Protein AF-A0A9E1F5F3-F1 (afdb_monomer)

Foldseek 3Di:
DDPLLVLLLQLLVVQQVSLVVQLPDPPRALQSNLSSLLSNLLVVVLVVVVVVVVPPPDDDPCPVVVSVVVSVVSSVLLSVLSVDPVDRSDDPPSSVVSCVVCVVSSVD

Nearest PDB structures (foldseek):
  7v2e-assembly1_k  TM=4.809E-01  e=2.166E+00  Sus scrofa
  6zkb-assembly1_K  TM=4.101E-01  e=1.494E+00  Ovis aries
  6qbx-assembly1_4L  TM=3.999E-01  e=2.166E+00  Ovis aries
  7v2c-assembly1_k  TM=4.352E-01  e=2.978E+00  Sus scrofa

Solvent-accessible surface area (backbone atoms only — not comparable to full-atom values): 5748 Å² total; per-residue (Å²): 130,59,71,59,49,52,46,24,43,44,3,39,76,50,22,47,63,28,4,52,54,47,40,69,43,84,92,60,51,56,66,35,24,48,35,6,33,28,21,28,44,54,41,48,53,53,50,51,54,52,55,58,50,70,73,46,97,68,89,65,84,63,48,71,59,52,56,51,50,53,52,49,52,54,37,51,52,42,41,54,29,51,70,36,84,92,48,72,51,59,50,87,70,50,32,58,50,16,45,68,77,38,41,72,61,43,76,103

Secondary structure (DSSP, 8-state):
--HHHHHHHHHHHTHHHHHHHHHH-TT--HHHHHHHHHHHHHHHHHHHHHHHHHTSSS--TTHHHHHHHHHHHHHHHHHHHHH-TTS-SPPTTHHHHHHHHHHHHHH-

pLDDT: mean 85.24, std 6.57, range [51.38, 92.56]

Radius of gyration: 14.45 Å; Cα contacts (8 Å, |Δi|>4): 133; chains: 1; bounding box: 38×24×46 Å

Sequence (108 aa):
MNNEKTKSVLAYIFGLIGGLIVLMMKGSEKRTKICAAQSITIALIYYIVRVAYGFIPFNIPFFDYIVSGLYLVASIIGIVKACNDNEEPEISGIGEIAKSLFKKQIEQ

Structure (mmCIF, N/CA/C/O backbone):
data_AF-A0A9E1F5F3-F1
#
_entry.id   AF-A0A9E1F5F3-F1
#
loop_
_atom_site.group_PDB
_atom_site.id
_atom_site.type_symbol
_atom_site.label_atom_id
_atom_site.label_alt_id
_atom_site.label_comp_id
_atom_site.label_asym_id
_atom_site.label_entity_id
_atom_site.label_seq_id
_atom_site.pdbx_PDB_ins_code
_atom_site.Cartn_x
_atom_site.Cartn_y
_atom_site.Cartn_z
_atom_site.occupancy
_atom_site.B_iso_or_equiv
_atom_site.auth_seq_id
_atom_site.auth_comp_id
_atom_site.auth_asym_id
_atom_site.auth_atom_id
_atom_site.pdbx_PDB_model_num
ATOM 1 N N . MET A 1 1 ? -0.965 -0.105 23.324 1.00 51.38 1 MET A N 1
ATOM 2 C CA . MET A 1 1 ? -1.269 0.346 21.947 1.00 51.38 1 MET A CA 1
ATOM 3 C C . MET A 1 1 ? -2.742 0.070 21.692 1.00 51.38 1 MET A C 1
ATOM 5 O O . MET A 1 1 ? -3.175 -1.026 22.019 1.00 51.38 1 MET A O 1
ATOM 9 N N . ASN A 1 2 ? -3.526 1.047 21.224 1.00 66.50 2 ASN A N 1
ATOM 10 C CA . ASN A 1 2 ? -4.969 0.852 21.014 1.00 66.50 2 ASN A CA 1
ATOM 11 C C . ASN A 1 2 ? -5.204 -0.273 19.981 1.00 66.50 2 ASN A C 1
ATOM 13 O O . ASN A 1 2 ? -4.445 -0.374 19.011 1.00 66.50 2 ASN A O 1
ATOM 17 N N . ASN A 1 3 ? -6.218 -1.123 20.180 1.00 80.38 3 ASN A N 1
ATOM 18 C CA . ASN A 1 3 ? -6.477 -2.287 19.312 1.00 80.38 3 ASN A CA 1
ATOM 19 C C . ASN A 1 3 ? -6.646 -1.864 17.834 1.00 80.38 3 ASN A C 1
ATOM 21 O O . ASN A 1 3 ? -6.072 -2.463 16.930 1.00 80.38 3 ASN A O 1
ATOM 25 N N . GLU A 1 4 ? -7.323 -0.740 17.602 1.00 82.12 4 GLU A N 1
ATOM 26 C CA . GLU A 1 4 ? -7.584 -0.169 16.273 1.00 82.12 4 GLU A CA 1
ATOM 27 C C . GLU A 1 4 ? -6.326 0.360 15.561 1.00 82.12 4 GLU A C 1
ATOM 29 O O . GLU A 1 4 ? -6.132 0.127 14.363 1.00 82.12 4 GLU A O 1
ATOM 34 N N . LYS A 1 5 ? -5.404 0.992 16.301 1.00 80.88 5 LYS A N 1
ATOM 35 C CA . LYS A 1 5 ? -4.105 1.422 15.754 1.00 80.88 5 LYS A CA 1
ATOM 36 C C . LYS A 1 5 ? -3.288 0.227 15.290 1.00 80.88 5 LYS A C 1
ATOM 38 O O . LYS A 1 5 ? -2.733 0.242 14.198 1.00 80.88 5 LYS A O 1
ATOM 43 N N . THR A 1 6 ? -3.268 -0.826 16.104 1.00 83.12 6 THR A N 1
ATOM 44 C CA . THR A 1 6 ? -2.555 -2.065 15.780 1.00 83.12 6 THR A CA 1
ATOM 45 C C . THR A 1 6 ? -3.086 -2.665 14.483 1.00 83.12 6 THR A C 1
ATOM 47 O O . THR A 1 6 ? -2.291 -2.947 13.594 1.00 83.12 6 THR A O 1
ATOM 50 N N . LYS A 1 7 ? -4.413 -2.773 14.325 1.00 84.75 7 LYS A N 1
ATOM 51 C CA . LYS A 1 7 ? -5.051 -3.253 13.087 1.00 84.75 7 LYS A CA 1
ATOM 52 C C . LYS A 1 7 ? -4.689 -2.392 11.876 1.00 84.75 7 LYS A C 1
ATOM 54 O O . LYS A 1 7 ? -4.342 -2.928 10.830 1.00 84.75 7 LYS A O 1
ATOM 59 N N . SER A 1 8 ? -4.723 -1.069 12.024 1.00 80.12 8 SER A N 1
ATOM 60 C CA . SER A 1 8 ? -4.393 -0.133 10.941 1.00 80.12 8 SER A CA 1
ATOM 61 C C . SER A 1 8 ? -2.937 -0.272 10.485 1.00 80.12 8 SER A C 1
ATOM 63 O O . SER A 1 8 ? -2.666 -0.330 9.290 1.00 80.12 8 SER A O 1
ATOM 65 N N . VAL A 1 9 ? -1.997 -0.390 11.426 1.00 82.56 9 VAL A N 1
ATOM 66 C CA . VAL A 1 9 ? -0.578 -0.630 11.120 1.00 82.56 9 VAL A CA 1
ATOM 67 C C . VAL A 1 9 ? -0.385 -2.003 10.473 1.00 82.56 9 VAL A C 1
ATOM 69 O O . VAL A 1 9 ? 0.328 -2.115 9.477 1.00 82.56 9 VAL A O 1
ATOM 72 N N . LEU A 1 10 ? -1.063 -3.037 10.984 1.00 84.06 10 LEU A N 1
ATOM 73 C CA . LEU A 1 10 ? -1.029 -4.386 10.416 1.00 84.06 10 LEU A CA 1
ATOM 74 C C . LEU A 1 10 ? -1.511 -4.393 8.960 1.00 84.06 10 LEU A C 1
ATOM 76 O O . LEU A 1 10 ? -0.911 -5.068 8.127 1.00 84.06 10 LEU A O 1
ATOM 80 N N . ALA A 1 11 ? -2.549 -3.611 8.645 1.00 85.38 11 ALA A N 1
ATOM 81 C CA . ALA A 1 11 ? -3.038 -3.469 7.281 1.00 85.38 11 ALA A CA 1
ATOM 82 C C . ALA A 1 11 ? -1.928 -2.978 6.347 1.00 85.38 11 ALA A C 1
ATOM 84 O O . ALA A 1 11 ? -1.641 -3.642 5.359 1.00 85.38 11 ALA A O 1
ATOM 85 N N . TYR A 1 12 ? -1.234 -1.895 6.707 1.00 81.12 12 TYR A N 1
ATOM 86 C CA . TYR A 1 12 ? -0.139 -1.358 5.895 1.00 81.12 12 TYR A CA 1
ATOM 87 C C . TYR A 1 12 ? 1.080 -2.284 5.802 1.00 81.12 12 TYR A C 1
ATOM 89 O O . TYR A 1 12 ? 1.673 -2.376 4.730 1.00 81.12 12 TYR A O 1
ATOM 97 N N . ILE A 1 13 ? 1.439 -2.998 6.875 1.00 83.62 13 ILE A N 1
ATOM 98 C CA . ILE A 1 13 ? 2.577 -3.936 6.867 1.00 83.62 13 ILE A CA 1
ATOM 99 C C . ILE A 1 13 ? 2.310 -5.121 5.936 1.00 83.62 13 ILE A C 1
ATOM 101 O O . ILE A 1 13 ? 3.162 -5.480 5.126 1.00 83.62 13 ILE A O 1
ATOM 105 N N . PHE A 1 14 ? 1.126 -5.726 6.033 1.00 84.50 14 PHE A N 1
ATOM 106 C CA . PHE A 1 14 ? 0.755 -6.876 5.204 1.00 84.50 14 PHE A CA 1
ATOM 107 C C . PHE A 1 14 ? 0.090 -6.469 3.878 1.00 84.50 14 PHE A C 1
ATOM 109 O O . PHE A 1 14 ? -0.405 -7.332 3.144 1.00 84.50 14 PHE A O 1
ATOM 116 N N . GLY A 1 15 ? 0.073 -5.167 3.571 1.00 86.38 15 GLY A N 1
ATOM 117 C CA . GLY A 1 15 ? -0.460 -4.581 2.346 1.00 86.38 15 GLY A CA 1
ATOM 118 C C . GLY A 1 15 ? -1.859 -5.094 2.012 1.00 86.38 15 GLY A C 1
ATOM 119 O O . GLY A 1 15 ? -2.812 -4.951 2.773 1.00 86.38 15 GLY A O 1
ATOM 120 N N . LEU A 1 16 ? -1.973 -5.755 0.860 1.00 83.69 16 LEU A N 1
ATOM 121 C CA . LEU A 1 16 ? -3.245 -6.254 0.344 1.00 83.69 16 LEU A CA 1
ATOM 122 C C . LEU A 1 16 ? -3.914 -7.288 1.268 1.00 83.69 16 LEU A C 1
ATOM 124 O O . LEU A 1 16 ? -5.115 -7.199 1.511 1.00 83.69 16 LEU A O 1
ATOM 128 N N . ILE A 1 17 ? -3.151 -8.246 1.806 1.00 85.56 17 ILE A N 1
ATOM 129 C CA . ILE A 1 17 ? -3.701 -9.317 2.655 1.00 85.56 17 ILE A CA 1
ATOM 130 C C . ILE A 1 17 ? -4.128 -8.744 4.009 1.00 85.56 17 ILE A C 1
ATOM 132 O O . ILE A 1 17 ? -5.249 -8.985 4.456 1.00 85.56 17 ILE A O 1
ATOM 136 N N . GLY A 1 18 ? -3.264 -7.942 4.638 1.00 84.31 18 GLY A N 1
ATOM 137 C CA . GLY A 1 18 ? -3.581 -7.291 5.912 1.00 84.31 18 GLY A CA 1
ATOM 138 C C . GLY A 1 18 ? -4.766 -6.349 5.801 1.00 84.31 18 GLY A C 1
ATOM 139 O O . GLY A 1 18 ? -5.680 -6.400 6.622 1.00 84.31 18 GLY A O 1
ATOM 140 N N . GLY A 1 19 ? -4.769 -5.519 4.758 1.00 84.19 19 GLY A N 1
ATOM 141 C CA . GLY A 1 19 ? -5.857 -4.601 4.472 1.00 84.19 19 GLY A CA 1
ATOM 142 C C . GLY A 1 19 ? -7.187 -5.323 4.278 1.00 84.19 19 GLY A C 1
ATOM 143 O O . GLY A 1 19 ? -8.176 -4.932 4.892 1.00 84.19 19 GLY A O 1
ATOM 144 N N . LEU A 1 20 ? -7.228 -6.415 3.507 1.00 87.56 20 LEU A N 1
ATOM 145 C CA . LEU A 1 20 ? -8.462 -7.186 3.308 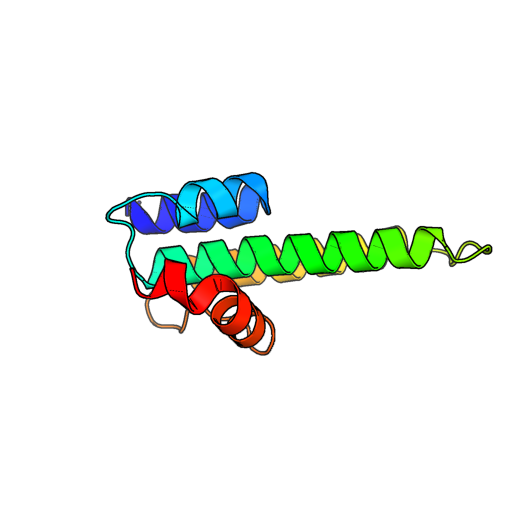1.00 87.56 20 LEU A CA 1
ATOM 146 C C . LEU A 1 20 ? -8.990 -7.793 4.611 1.00 87.56 20 LEU A C 1
ATOM 148 O O . LEU A 1 20 ? -10.187 -7.695 4.882 1.00 87.56 20 LEU A O 1
ATOM 152 N N . ILE A 1 21 ? -8.112 -8.380 5.430 1.00 86.88 21 ILE A N 1
ATOM 153 C CA . ILE A 1 21 ? -8.500 -8.960 6.724 1.00 86.88 21 ILE A CA 1
ATOM 154 C C . ILE A 1 21 ? -9.113 -7.880 7.618 1.00 86.88 21 ILE A C 1
ATOM 156 O O . ILE A 1 21 ? -10.220 -8.051 8.125 1.00 86.88 21 ILE A O 1
ATOM 160 N N . VAL A 1 22 ? -8.423 -6.749 7.778 1.00 86.44 22 VAL A N 1
ATOM 161 C CA . VAL A 1 22 ? -8.859 -5.661 8.665 1.00 86.44 22 VAL A CA 1
ATOM 162 C C . VAL A 1 22 ? -10.145 -5.001 8.166 1.00 86.44 22 VAL A C 1
ATOM 164 O O . VAL A 1 22 ? -11.012 -4.675 8.978 1.00 86.44 22 VAL A O 1
ATOM 167 N N . LEU A 1 23 ? -10.310 -4.851 6.848 1.00 87.00 23 LEU A N 1
ATOM 168 C CA . LEU A 1 23 ? -11.518 -4.287 6.244 1.00 87.00 23 LEU A CA 1
ATOM 169 C C . LEU A 1 23 ? -12.752 -5.175 6.476 1.00 87.00 23 LEU A C 1
ATOM 171 O O . LEU A 1 23 ? -13.848 -4.660 6.684 1.00 87.00 23 LEU A O 1
ATOM 175 N N . MET A 1 24 ? -12.573 -6.500 6.470 1.00 84.69 24 MET A N 1
ATOM 176 C CA . MET A 1 24 ? -13.649 -7.476 6.690 1.00 84.69 24 MET A CA 1
ATOM 177 C C . MET A 1 24 ? -13.948 -7.735 8.178 1.00 84.69 24 MET A C 1
ATOM 179 O O . MET A 1 24 ? -14.957 -8.368 8.501 1.00 84.69 24 MET A O 1
ATOM 183 N N . MET A 1 25 ? -13.106 -7.258 9.105 1.00 84.50 25 MET A N 1
ATOM 184 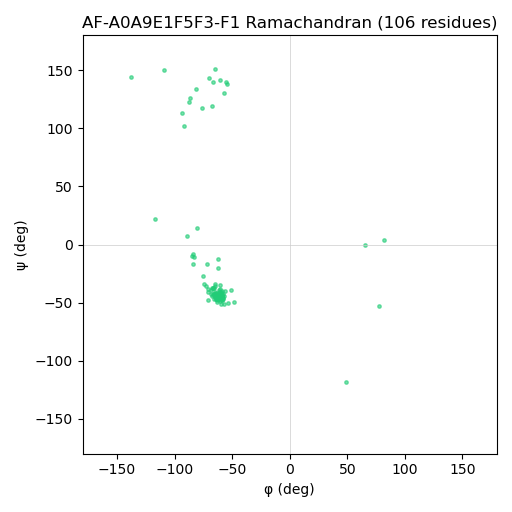C CA . MET A 1 25 ? -13.358 -7.399 10.542 1.00 84.50 25 MET A CA 1
ATOM 185 C C . MET A 1 25 ? -14.566 -6.560 10.974 1.00 84.50 25 MET A C 1
ATOM 187 O O . MET A 1 25 ? -14.569 -5.328 10.897 1.00 84.50 25 MET A O 1
ATOM 191 N N . LYS A 1 26 ? -15.587 -7.240 11.505 1.00 74.88 26 LYS A N 1
ATOM 192 C CA . LYS A 1 26 ? -16.750 -6.592 12.121 1.00 74.88 26 LYS A CA 1
ATOM 193 C C . LYS A 1 26 ? -16.339 -5.857 13.401 1.00 74.88 26 LYS A C 1
ATOM 195 O O . LYS A 1 26 ? -15.546 -6.371 14.186 1.00 74.88 26 LYS A O 1
ATOM 200 N N . GLY A 1 27 ? -16.899 -4.666 13.610 1.00 74.75 27 GLY A N 1
ATOM 201 C CA . GLY A 1 27 ? -16.634 -3.832 14.789 1.00 74.75 27 GLY A CA 1
ATOM 202 C C . GLY A 1 27 ? -15.352 -2.994 14.728 1.00 74.75 27 GLY A C 1
ATOM 203 O O . GLY A 1 27 ? -15.035 -2.333 15.710 1.00 74.75 27 GLY A O 1
ATOM 204 N N . SER A 1 28 ? -14.615 -3.005 13.611 1.00 80.44 28 SER A N 1
ATOM 205 C CA . SER A 1 28 ? -13.513 -2.057 13.391 1.00 80.44 28 SER A CA 1
ATOM 206 C C . SER A 1 28 ? -14.051 -0.641 13.174 1.00 80.44 28 SER A C 1
ATOM 208 O O . SER A 1 28 ? -15.073 -0.458 12.507 1.00 80.44 28 SER A O 1
ATOM 210 N N . GLU A 1 29 ? -13.343 0.361 13.691 1.00 84.69 29 GLU A N 1
ATOM 211 C CA . GLU A 1 29 ? -13.726 1.762 13.520 1.00 84.69 29 GLU A CA 1
ATOM 212 C C . GLU A 1 29 ? -13.643 2.190 12.051 1.00 84.69 29 GLU A C 1
ATOM 214 O O . GLU A 1 29 ? -12.796 1.718 11.284 1.00 84.69 29 GLU A O 1
ATOM 219 N N . LYS A 1 30 ? -14.474 3.165 11.662 1.00 84.56 30 LYS A N 1
ATOM 220 C CA . LYS A 1 30 ? -14.458 3.751 10.313 1.00 84.56 30 LYS A CA 1
ATOM 221 C C . LYS A 1 30 ? -13.050 4.201 9.902 1.00 84.56 30 LYS A C 1
ATOM 223 O O . LYS A 1 30 ? -12.640 3.978 8.767 1.00 84.56 30 LYS A O 1
ATOM 228 N N . ARG A 1 31 ? -12.286 4.771 10.841 1.00 83.88 31 ARG A N 1
ATOM 229 C CA . ARG A 1 31 ? -10.894 5.201 10.640 1.00 83.88 31 ARG A CA 1
ATOM 230 C C . ARG A 1 31 ? -9.980 4.029 10.261 1.00 83.88 31 ARG A C 1
ATOM 232 O O . ARG A 1 31 ? -9.281 4.100 9.255 1.00 83.88 31 ARG A O 1
ATOM 239 N N . THR A 1 32 ? -10.056 2.927 11.004 1.00 86.12 32 THR A N 1
ATOM 240 C CA . THR A 1 32 ? -9.318 1.684 10.728 1.00 86.12 32 THR A CA 1
ATOM 241 C C . THR A 1 32 ? -9.672 1.099 9.364 1.00 86.12 32 THR A C 1
ATOM 243 O O . THR A 1 32 ? -8.789 0.671 8.621 1.00 86.12 32 THR A O 1
ATOM 246 N N . LYS A 1 33 ? -10.958 1.119 8.998 1.00 87.44 33 LYS A N 1
ATOM 247 C CA . LYS A 1 33 ? -11.425 0.646 7.688 1.00 87.44 33 LYS A CA 1
ATOM 248 C C . LYS A 1 33 ? -10.915 1.510 6.536 1.00 87.44 33 LYS A C 1
ATOM 250 O O . LYS A 1 33 ? -10.553 0.964 5.500 1.00 87.44 33 LYS A O 1
ATOM 255 N N . ILE A 1 34 ? -10.829 2.828 6.721 1.00 88.56 34 ILE A N 1
ATOM 256 C CA . ILE A 1 34 ? -10.232 3.748 5.740 1.00 88.56 34 ILE A CA 1
ATOM 257 C C . ILE A 1 34 ? -8.737 3.446 5.557 1.00 88.56 34 ILE A C 1
ATOM 259 O O . ILE A 1 34 ? -8.295 3.268 4.423 1.00 88.56 34 ILE A O 1
ATOM 263 N N . CYS A 1 35 ? -7.980 3.276 6.648 1.00 88.25 35 CYS A N 1
ATOM 264 C CA . CYS A 1 35 ? -6.573 2.858 6.590 1.00 88.25 35 CYS A CA 1
ATOM 265 C C . CYS A 1 35 ? -6.399 1.522 5.848 1.00 88.25 35 CYS A C 1
ATOM 267 O O . CYS A 1 35 ? -5.520 1.383 4.997 1.00 88.25 35 CYS A O 1
ATOM 269 N N . ALA A 1 36 ? -7.262 0.547 6.139 1.00 88.81 36 ALA A N 1
ATOM 270 C CA . ALA A 1 36 ? -7.249 -0.755 5.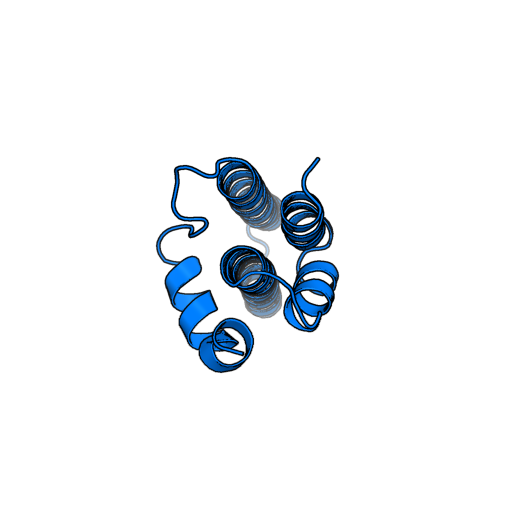485 1.00 88.81 36 ALA A CA 1
ATOM 271 C C . ALA A 1 36 ? -7.561 -0.652 3.983 1.00 88.81 36 ALA A C 1
ATOM 273 O O . ALA A 1 36 ? -6.820 -1.189 3.162 1.00 88.81 36 ALA A O 1
ATOM 274 N N . ALA A 1 37 ? -8.597 0.101 3.610 1.00 90.62 37 ALA A N 1
ATOM 275 C CA . ALA A 1 37 ? -8.961 0.358 2.219 1.00 90.62 37 ALA A CA 1
ATOM 276 C C . ALA A 1 37 ? -7.842 1.078 1.446 1.00 90.62 37 ALA A C 1
ATOM 278 O O . ALA A 1 37 ? -7.550 0.727 0.301 1.00 90.62 37 ALA A O 1
ATOM 279 N N . GLN A 1 38 ? -7.179 2.058 2.067 1.00 90.31 38 GLN A N 1
ATOM 280 C CA . GLN A 1 38 ? -6.034 2.748 1.474 1.00 90.31 38 GLN A CA 1
ATOM 281 C C . GLN A 1 38 ? -4.848 1.818 1.267 1.00 90.31 38 GLN A C 1
ATOM 283 O O . GLN A 1 38 ? -4.253 1.837 0.194 1.00 90.31 38 GLN A O 1
ATOM 288 N N . SER A 1 39 ? -4.532 0.977 2.251 1.00 91.19 39 SER A N 1
ATOM 289 C CA . SER A 1 39 ? -3.467 -0.014 2.114 1.00 91.19 39 SER A CA 1
ATOM 290 C C . SER A 1 39 ? -3.722 -0.970 0.940 1.00 91.19 39 SER A C 1
ATOM 292 O O . SER A 1 39 ? -2.832 -1.170 0.109 1.00 91.19 39 SER A O 1
ATOM 294 N N . ILE A 1 40 ? -4.956 -1.476 0.794 1.00 91.62 40 ILE A N 1
ATOM 295 C CA . ILE A 1 40 ? -5.346 -2.304 -0.361 1.00 91.62 40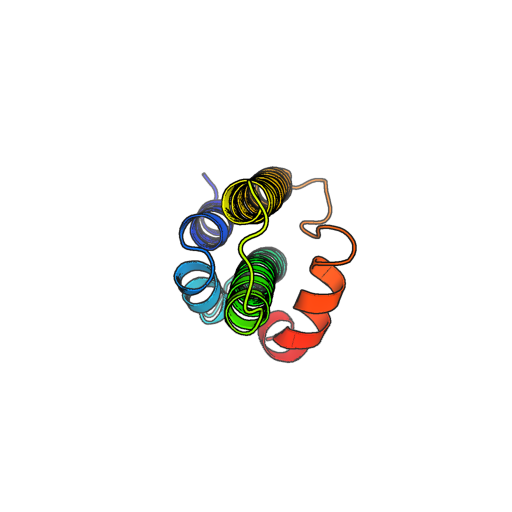 ILE A CA 1
ATOM 296 C C . ILE A 1 40 ? -5.178 -1.519 -1.664 1.00 91.62 40 ILE A 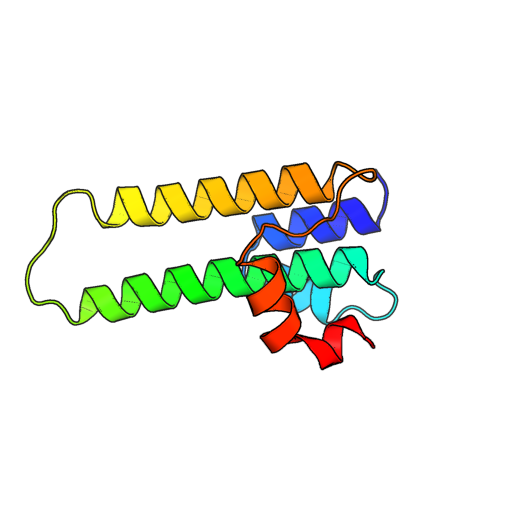C 1
ATOM 298 O O . ILE A 1 40 ? -4.630 -2.039 -2.632 1.00 91.62 40 ILE A O 1
ATOM 302 N N . THR A 1 41 ? -5.626 -0.264 -1.691 1.00 92.25 41 THR A N 1
ATOM 303 C CA . THR A 1 41 ? -5.555 0.598 -2.879 1.00 92.25 41 THR A CA 1
ATOM 304 C C . THR A 1 41 ? -4.108 0.840 -3.313 1.00 92.25 41 THR A C 1
ATOM 306 O O . THR A 1 41 ? -3.795 0.698 -4.492 1.00 92.25 41 THR A O 1
ATOM 309 N N . ILE A 1 42 ? -3.203 1.126 -2.371 1.00 91.19 42 ILE A N 1
ATOM 310 C CA . ILE A 1 42 ? -1.766 1.303 -2.635 1.00 91.19 42 ILE A CA 1
ATOM 311 C C . ILE A 1 42 ? -1.167 0.024 -3.226 1.00 91.19 42 ILE A C 1
ATOM 313 O O . ILE A 1 42 ? -0.454 0.081 -4.229 1.00 91.19 42 ILE A O 1
ATOM 317 N N . ALA A 1 43 ? -1.489 -1.136 -2.646 1.00 91.31 43 ALA A N 1
ATOM 318 C CA . ALA A 1 43 ? -1.020 -2.421 -3.152 1.00 91.31 43 ALA A CA 1
ATOM 319 C C . ALA A 1 43 ? -1.564 -2.725 -4.556 1.00 91.31 43 ALA A C 1
ATOM 321 O O . ALA A 1 43 ? -0.806 -3.158 -5.422 1.00 91.31 43 ALA A O 1
ATOM 322 N N . LEU A 1 44 ? -2.846 -2.456 -4.814 1.00 91.56 44 LEU A N 1
ATOM 323 C CA . LEU A 1 44 ? -3.451 -2.637 -6.135 1.00 91.56 44 LEU A CA 1
ATOM 324 C C . LEU A 1 44 ?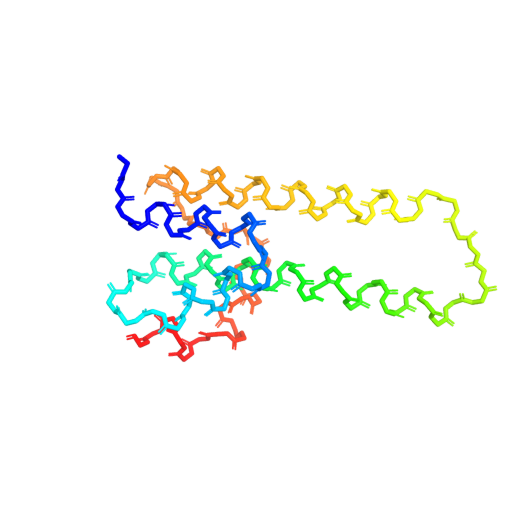 -2.789 -1.752 -7.192 1.00 91.56 44 LEU A C 1
ATOM 326 O O . LEU A 1 44 ? -2.430 -2.258 -8.251 1.00 91.56 44 LEU A O 1
ATOM 330 N N . ILE A 1 45 ? -2.576 -0.465 -6.902 1.00 91.62 45 ILE A N 1
ATOM 331 C CA . ILE A 1 45 ? -1.889 0.456 -7.820 1.00 91.62 45 ILE A CA 1
ATOM 332 C C . ILE A 1 45 ? -0.484 -0.067 -8.137 1.00 91.62 45 ILE A C 1
ATOM 334 O O . ILE A 1 45 ? -0.107 -0.142 -9.305 1.00 91.62 45 ILE A O 1
ATOM 338 N N . TYR A 1 46 ? 0.267 -0.496 -7.120 1.00 92.25 46 TYR A N 1
ATOM 339 C CA . TYR A 1 46 ? 1.597 -1.080 -7.298 1.00 92.25 46 TYR A CA 1
ATOM 340 C C . TYR A 1 46 ? 1.585 -2.314 -8.215 1.00 92.25 46 TYR A C 1
ATOM 342 O O . TYR A 1 46 ? 2.386 -2.398 -9.150 1.00 92.25 46 TYR A O 1
ATOM 350 N N . TYR A 1 47 ? 0.654 -3.250 -7.999 1.00 91.31 47 TYR A N 1
ATOM 351 C CA . TYR A 1 47 ? 0.527 -4.436 -8.848 1.00 91.31 47 TYR A CA 1
ATOM 352 C C . TYR A 1 47 ? 0.117 -4.088 -10.281 1.00 91.31 47 TYR A C 1
ATOM 354 O O . TYR A 1 47 ? 0.704 -4.630 -11.215 1.00 91.31 47 TYR A O 1
ATOM 362 N N . ILE A 1 48 ? -0.835 -3.170 -10.470 1.00 92.00 48 ILE A N 1
ATOM 363 C CA . ILE A 1 48 ? -1.273 -2.727 -11.801 1.00 92.00 48 ILE A CA 1
ATOM 364 C C . ILE A 1 48 ? -0.101 -2.107 -12.567 1.00 92.00 48 ILE A C 1
ATOM 366 O O . ILE A 1 48 ? 0.121 -2.471 -13.718 1.00 92.00 48 ILE A O 1
ATOM 370 N N . VAL A 1 49 ? 0.682 -1.227 -11.932 1.00 92.56 49 VAL A N 1
ATOM 371 C CA . VAL A 1 49 ? 1.859 -0.597 -12.555 1.00 92.56 49 VAL A CA 1
ATOM 372 C C . VAL A 1 49 ? 2.895 -1.644 -12.966 1.00 92.56 49 VAL A C 1
ATOM 374 O O . VAL A 1 49 ? 3.412 -1.584 -14.081 1.00 92.56 49 VAL A O 1
ATOM 377 N N . ARG A 1 50 ? 3.171 -2.639 -12.114 1.00 89.69 50 ARG A N 1
ATOM 378 C CA . ARG A 1 50 ? 4.104 -3.728 -12.446 1.00 89.69 50 ARG A CA 1
ATOM 379 C C . ARG A 1 50 ? 3.612 -4.617 -13.580 1.00 89.69 50 ARG A C 1
ATOM 381 O O . ARG A 1 50 ? 4.388 -4.949 -14.469 1.00 89.69 50 ARG A O 1
ATOM 388 N N . VAL A 1 51 ? 2.337 -4.995 -13.559 1.00 91.00 51 VAL A N 1
ATOM 389 C CA . VAL A 1 51 ? 1.732 -5.805 -14.621 1.00 91.00 51 VAL A CA 1
ATOM 390 C C . VAL A 1 51 ? 1.751 -5.038 -15.942 1.00 91.00 51 VAL A C 1
ATOM 392 O O . VAL A 1 51 ? 2.185 -5.591 -16.945 1.00 91.00 51 VAL A O 1
ATOM 395 N N . ALA A 1 52 ? 1.371 -3.755 -15.935 1.00 90.69 52 ALA A N 1
ATOM 396 C CA . ALA A 1 52 ? 1.432 -2.884 -17.107 1.00 90.69 52 ALA A CA 1
ATOM 397 C C . ALA A 1 52 ? 2.858 -2.779 -17.670 1.00 90.69 52 ALA A C 1
ATOM 399 O O . ALA A 1 52 ? 3.052 -2.884 -18.879 1.00 90.69 52 ALA A O 1
ATOM 400 N N . TYR A 1 53 ? 3.859 -2.642 -16.798 1.00 88.44 53 TYR A N 1
ATOM 401 C CA . TYR A 1 53 ? 5.264 -2.627 -17.195 1.00 88.44 53 TYR A CA 1
ATOM 402 C C . TYR A 1 53 ? 5.733 -3.961 -17.794 1.00 88.44 53 TYR A C 1
ATOM 404 O O . TYR A 1 53 ? 6.517 -3.961 -18.735 1.00 88.44 53 TYR A O 1
ATOM 412 N N . GLY A 1 54 ? 5.204 -5.096 -17.328 1.00 88.44 54 GLY A N 1
ATOM 413 C CA . GLY A 1 54 ? 5.498 -6.417 -17.896 1.00 88.44 54 GLY A CA 1
ATOM 414 C C . GLY A 1 54 ? 5.076 -6.589 -19.363 1.00 88.44 54 GLY A C 1
ATOM 415 O O . GLY A 1 54 ? 5.609 -7.458 -20.047 1.00 88.44 54 GLY A O 1
ATOM 416 N N . PHE A 1 55 ? 4.162 -5.753 -19.866 1.00 91.12 55 PHE A N 1
ATOM 417 C CA . PHE A 1 55 ? 3.796 -5.719 -21.287 1.00 91.12 55 PHE A CA 1
ATOM 418 C C . PHE A 1 55 ? 4.744 -4.862 -22.141 1.00 91.12 55 PHE A C 1
ATOM 420 O O . PHE A 1 55 ? 4.629 -4.870 -23.367 1.00 91.12 55 PHE A O 1
ATOM 427 N N . ILE A 1 56 ? 5.670 -4.117 -21.528 1.00 89.69 56 ILE A N 1
ATOM 428 C CA . ILE A 1 56 ? 6.628 -3.268 -22.237 1.00 89.69 56 ILE A CA 1
ATOM 429 C C . ILE A 1 56 ? 7.864 -4.107 -22.604 1.00 89.69 56 ILE A C 1
ATOM 431 O O . ILE A 1 56 ? 8.520 -4.657 -21.720 1.00 89.69 56 ILE A O 1
ATOM 435 N N . PRO A 1 57 ? 8.238 -4.202 -23.893 1.00 87.19 57 PRO A N 1
ATOM 436 C CA . PRO A 1 57 ? 9.292 -5.109 -24.354 1.00 87.19 57 PRO A CA 1
ATOM 437 C C . PRO A 1 57 ? 10.727 -4.587 -24.134 1.00 87.19 57 PRO A C 1
ATOM 439 O O . PRO A 1 57 ? 11.668 -5.115 -24.723 1.00 87.19 57 PRO A O 1
ATOM 442 N N . PHE A 1 58 ? 10.925 -3.550 -23.317 1.00 87.06 58 PHE A N 1
ATOM 443 C CA . PHE A 1 58 ? 12.239 -2.982 -23.003 1.00 87.06 58 PHE A CA 1
ATOM 444 C C . PHE A 1 58 ? 12.355 -2.661 -21.512 1.00 87.06 58 PHE A C 1
ATOM 446 O O . PHE A 1 58 ? 11.395 -2.229 -20.879 1.00 87.06 58 PHE A O 1
ATOM 453 N N . ASN A 1 59 ? 13.552 -2.862 -20.957 1.00 84.12 59 ASN A N 1
ATOM 454 C CA . ASN A 1 59 ? 13.809 -2.667 -19.535 1.00 84.12 59 ASN A CA 1
ATOM 455 C C . ASN A 1 59 ? 14.330 -1.246 -19.264 1.00 84.12 59 ASN A C 1
ATOM 457 O O . ASN A 1 59 ? 15.427 -0.884 -19.687 1.00 84.12 59 ASN A O 1
ATOM 461 N N . ILE A 1 60 ? 13.535 -0.446 -18.560 1.00 87.88 60 ILE A N 1
ATOM 462 C CA . ILE A 1 60 ? 13.901 0.849 -17.998 1.00 87.88 60 ILE A CA 1
ATOM 463 C C . ILE A 1 60 ? 14.757 0.615 -16.739 1.00 87.88 60 ILE A C 1
ATOM 465 O O . ILE A 1 60 ? 14.262 0.069 -15.745 1.00 87.88 60 ILE A O 1
ATOM 469 N N . PRO A 1 61 ? 16.027 1.063 -16.727 1.00 87.62 61 PRO A N 1
ATOM 470 C CA . PRO A 1 61 ? 16.881 0.968 -15.551 1.00 87.62 61 PRO A CA 1
ATOM 471 C C . PRO A 1 61 ? 16.227 1.630 -14.338 1.00 87.62 61 PRO A C 1
ATOM 473 O O . PRO A 1 61 ? 15.629 2.698 -14.444 1.00 87.62 61 PRO A O 1
ATOM 476 N N . PHE A 1 62 ? 16.368 1.004 -13.173 1.00 89.88 62 PHE A N 1
ATOM 477 C CA . PHE A 1 62 ? 15.835 1.487 -11.896 1.00 89.88 62 PHE A CA 1
ATOM 478 C C . PHE A 1 62 ? 14.307 1.548 -11.758 1.00 89.88 62 PHE A C 1
ATOM 480 O O . PHE A 1 62 ? 13.842 1.872 -10.667 1.00 89.88 62 PHE A O 1
ATOM 487 N N . PHE A 1 63 ? 13.517 1.186 -12.778 1.00 88.94 63 PHE A N 1
ATOM 488 C CA . PHE A 1 63 ? 12.051 1.235 -12.701 1.00 88.94 63 PHE A CA 1
ATOM 489 C C . PHE A 1 63 ? 11.508 0.465 -11.493 1.00 88.94 63 PHE A C 1
ATOM 491 O O . PHE A 1 63 ? 10.771 1.021 -10.680 1.00 88.94 63 PHE A O 1
ATOM 498 N N . ASP A 1 64 ? 11.951 -0.780 -11.311 1.00 87.38 64 ASP A N 1
ATOM 499 C CA . ASP A 1 64 ? 11.520 -1.603 -10.180 1.00 87.38 64 ASP A CA 1
ATOM 500 C C . ASP A 1 64 ? 11.881 -0.995 -8.823 1.00 87.38 64 ASP A C 1
ATOM 502 O O . ASP A 1 64 ? 11.077 -1.061 -7.889 1.00 87.38 64 ASP A O 1
ATOM 506 N N . TYR A 1 65 ? 13.060 -0.380 -8.709 1.00 90.19 65 TYR A N 1
ATOM 507 C CA . TYR A 1 65 ? 13.493 0.283 -7.480 1.00 90.19 65 TYR A CA 1
ATOM 508 C C . TYR A 1 65 ? 12.655 1.529 -7.192 1.00 90.19 65 TYR A C 1
ATOM 510 O O . TYR A 1 65 ? 12.232 1.720 -6.055 1.00 90.19 65 TYR A O 1
ATOM 518 N N . ILE A 1 66 ? 12.364 2.343 -8.212 1.00 91.62 66 ILE A N 1
ATOM 519 C CA . ILE A 1 66 ? 11.537 3.549 -8.078 1.00 91.62 66 ILE A CA 1
ATOM 520 C C . ILE A 1 66 ? 10.117 3.168 -7.655 1.00 91.62 66 ILE A C 1
ATOM 522 O O . ILE A 1 66 ? 9.602 3.704 -6.676 1.00 91.62 66 ILE A O 1
ATOM 526 N N . VAL A 1 67 ? 9.496 2.208 -8.344 1.00 91.62 67 VAL A N 1
ATOM 527 C CA . VAL A 1 67 ? 8.120 1.777 -8.056 1.00 91.62 67 VAL A CA 1
ATOM 528 C C . VAL A 1 67 ? 8.015 1.147 -6.664 1.00 91.62 67 VAL A C 1
ATOM 530 O O . VAL A 1 67 ? 7.093 1.464 -5.912 1.00 91.62 67 VAL A O 1
ATOM 533 N N . SER A 1 68 ? 8.984 0.314 -6.275 1.00 90.44 68 SER A N 1
ATOM 534 C CA . SER A 1 68 ? 9.025 -0.275 -4.927 1.00 90.44 68 SER A CA 1
ATOM 535 C C . SER A 1 68 ? 9.290 0.779 -3.846 1.00 90.44 68 SER A C 1
ATOM 537 O O . SER A 1 68 ? 8.691 0.731 -2.772 1.00 90.44 68 SER A O 1
ATOM 539 N N . GLY A 1 69 ? 10.145 1.765 -4.134 1.00 92.50 69 GLY A N 1
ATOM 540 C CA . GLY A 1 69 ? 10.418 2.894 -3.248 1.00 92.50 69 GLY A CA 1
ATOM 541 C C . GLY A 1 69 ? 9.180 3.760 -3.016 1.00 92.50 69 GLY A C 1
ATOM 542 O O . GLY A 1 69 ? 8.848 4.052 -1.869 1.00 92.50 69 GLY A O 1
ATOM 543 N N . LEU A 1 70 ? 8.441 4.102 -4.077 1.00 92.19 70 LEU A N 1
ATOM 544 C CA . LEU A 1 70 ? 7.177 4.842 -3.978 1.00 92.19 70 LEU A CA 1
ATOM 545 C C . LEU A 1 70 ? 6.128 4.076 -3.163 1.00 92.19 70 LEU A C 1
ATOM 547 O O . LEU A 1 70 ? 5.456 4.669 -2.319 1.00 92.19 70 LEU A O 1
ATOM 551 N N . TYR A 1 71 ? 6.021 2.758 -3.365 1.00 90.94 71 TYR A N 1
ATOM 552 C CA . TYR A 1 71 ? 5.135 1.900 -2.576 1.00 90.94 71 TYR A CA 1
ATOM 553 C C . TYR A 1 71 ? 5.486 1.923 -1.079 1.00 90.94 71 TYR A C 1
ATOM 555 O O . TYR A 1 71 ? 4.598 2.075 -0.232 1.00 90.94 71 TYR A O 1
ATOM 563 N N . LEU A 1 72 ? 6.778 1.828 -0.742 1.00 91.19 72 LEU A N 1
ATOM 564 C CA . LEU A 1 72 ? 7.245 1.918 0.643 1.00 91.19 72 LEU A CA 1
ATOM 565 C C . LEU A 1 72 ? 6.947 3.287 1.255 1.00 91.19 72 LEU A C 1
ATOM 567 O O . LEU A 1 72 ? 6.400 3.347 2.353 1.00 91.19 72 LEU A O 1
ATOM 571 N N . VAL A 1 73 ? 7.247 4.377 0.545 1.00 92.31 73 VAL A N 1
ATOM 572 C CA . VAL A 1 73 ? 6.979 5.742 1.022 1.00 92.31 73 VAL A CA 1
ATOM 573 C C . VAL A 1 73 ? 5.487 5.939 1.294 1.00 92.31 73 VAL A C 1
ATOM 575 O O . VAL A 1 73 ? 5.125 6.392 2.379 1.00 92.31 73 VAL A O 1
ATOM 578 N N . ALA A 1 74 ? 4.612 5.537 0.368 1.00 89.94 74 ALA A N 1
ATOM 579 C CA . ALA A 1 74 ? 3.164 5.629 0.555 1.00 89.94 74 ALA A CA 1
ATOM 580 C C . ALA A 1 74 ? 2.683 4.816 1.771 1.00 89.94 74 ALA A C 1
ATOM 582 O O . ALA A 1 74 ? 1.858 5.295 2.551 1.00 89.94 74 ALA A O 1
ATOM 583 N N . SER A 1 75 ? 3.240 3.619 1.972 1.00 88.19 75 SER A N 1
ATOM 584 C CA . SER A 1 75 ? 2.916 2.762 3.118 1.00 88.19 75 SER A CA 1
ATOM 585 C C . SER A 1 75 ? 3.379 3.369 4.447 1.00 88.19 75 SER A C 1
ATOM 587 O O . SER A 1 75 ? 2.615 3.376 5.410 1.00 88.19 75 SER A O 1
ATOM 589 N N . ILE A 1 76 ? 4.589 3.939 4.506 1.00 88.56 76 ILE A N 1
ATOM 590 C CA . ILE A 1 76 ? 5.113 4.611 5.707 1.00 88.56 76 ILE A CA 1
ATOM 591 C C . ILE A 1 76 ? 4.267 5.840 6.045 1.00 88.56 76 ILE A C 1
ATOM 593 O O . ILE A 1 76 ? 3.875 6.002 7.198 1.00 88.56 76 ILE A O 1
ATOM 597 N N . ILE A 1 77 ? 3.933 6.676 5.056 1.00 89.00 77 ILE A N 1
ATOM 598 C CA . ILE A 1 77 ? 3.053 7.837 5.263 1.00 89.00 77 ILE A CA 1
ATOM 599 C C . ILE A 1 77 ? 1.693 7.378 5.803 1.00 89.00 77 ILE A C 1
ATOM 601 O O . ILE 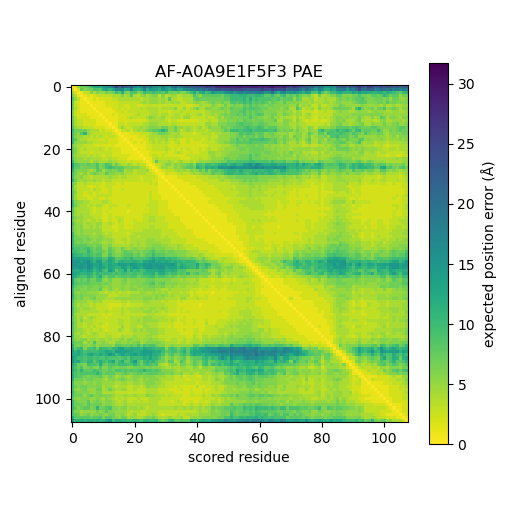A 1 77 ? 1.178 7.969 6.752 1.00 89.00 77 ILE A O 1
ATOM 605 N N . GLY A 1 78 ? 1.133 6.301 5.246 1.00 86.25 78 GLY A N 1
ATOM 606 C CA . GLY A 1 78 ? -0.117 5.708 5.722 1.00 86.25 78 GLY A CA 1
ATOM 607 C C . GLY A 1 78 ? -0.043 5.253 7.180 1.00 86.25 78 GLY A C 1
ATOM 608 O O . GLY A 1 78 ? -0.944 5.552 7.961 1.00 86.25 78 GLY A O 1
ATOM 609 N N . ILE A 1 79 ? 1.058 4.605 7.575 1.00 86.19 79 ILE A N 1
ATOM 610 C CA . ILE A 1 79 ? 1.316 4.191 8.962 1.00 86.19 79 ILE A CA 1
ATOM 611 C C . ILE A 1 79 ? 1.432 5.404 9.890 1.00 86.19 79 ILE A C 1
ATOM 613 O O . ILE A 1 79 ? 0.803 5.423 10.947 1.00 86.19 79 ILE A O 1
ATOM 617 N N . VAL A 1 80 ? 2.209 6.423 9.510 1.00 86.56 80 VAL A N 1
ATOM 618 C CA . VAL A 1 80 ? 2.395 7.640 10.319 1.00 86.56 80 VAL A CA 1
ATOM 619 C C . VAL A 1 80 ? 1.053 8.332 10.559 1.00 86.56 80 VAL A C 1
ATOM 621 O O . VAL A 1 80 ? 0.727 8.649 11.704 1.00 86.56 80 VAL A O 1
ATOM 624 N N . LYS A 1 81 ? 0.230 8.471 9.514 1.00 84.94 81 LYS A N 1
ATOM 625 C CA . LYS A 1 81 ? -1.122 9.036 9.623 1.00 84.94 81 LYS A CA 1
ATOM 626 C C . LYS A 1 81 ? -2.061 8.174 10.461 1.00 84.94 81 LYS A C 1
ATOM 628 O O . LYS A 1 81 ? -2.787 8.698 11.301 1.00 84.94 81 LYS A O 1
ATOM 633 N N . ALA A 1 82 ? -2.011 6.850 10.310 1.00 81.62 82 ALA A N 1
ATOM 634 C CA . ALA A 1 82 ? -2.783 5.936 11.151 1.00 81.62 82 ALA A CA 1
ATOM 635 C C . ALA A 1 82 ? -2.408 6.060 12.641 1.00 81.62 82 ALA A C 1
ATOM 637 O O . ALA A 1 82 ? -3.268 5.947 13.516 1.00 81.62 82 ALA A O 1
ATOM 638 N N . CYS A 1 83 ? -1.135 6.327 12.941 1.00 81.06 83 CYS A N 1
ATOM 639 C CA . CYS A 1 83 ? -0.648 6.525 14.304 1.00 81.06 83 CYS A CA 1
ATOM 640 C C . CYS A 1 83 ? -1.020 7.896 14.900 1.00 81.06 83 CYS A C 1
ATOM 642 O O . CYS A 1 83 ? -1.159 7.988 16.127 1.00 81.06 83 CYS A O 1
ATOM 644 N N . ASN A 1 84 ? -1.203 8.927 14.067 1.00 82.38 84 ASN A N 1
ATOM 645 C CA . ASN A 1 84 ? -1.520 10.294 14.482 1.00 82.38 84 ASN A CA 1
ATOM 646 C C . ASN A 1 84 ? -3.038 10.539 14.522 1.00 82.38 84 ASN A C 1
ATOM 648 O O . ASN A 1 84 ? -3.651 10.736 13.482 1.00 82.38 84 ASN A O 1
ATOM 652 N N . ASP A 1 85 ? -3.666 10.531 15.701 1.00 69.44 85 ASP A N 1
ATOM 653 C CA . ASP A 1 85 ? -5.137 10.617 15.830 1.00 69.44 85 ASP A CA 1
ATOM 654 C C . ASP A 1 85 ? -5.735 11.992 15.502 1.00 69.44 85 ASP A C 1
ATOM 656 O O . ASP A 1 8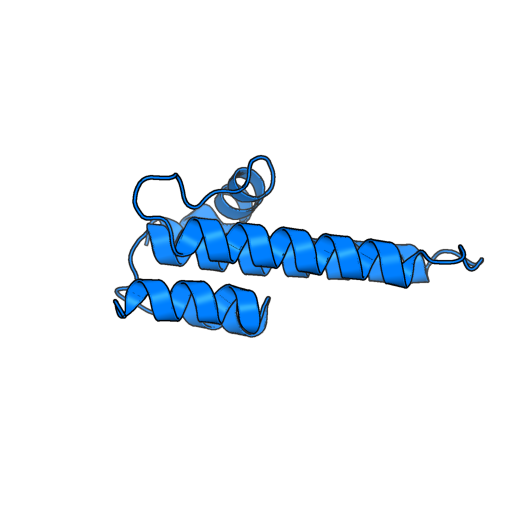5 ? -6.936 12.085 15.264 1.00 69.44 85 ASP A O 1
ATOM 660 N N . ASN A 1 86 ? -4.915 13.047 15.477 1.00 69.25 86 ASN A N 1
ATOM 661 C CA . ASN A 1 86 ? -5.373 14.415 15.210 1.00 69.25 86 ASN A CA 1
ATOM 662 C C . ASN A 1 86 ? -5.469 14.739 13.713 1.00 69.25 86 ASN A C 1
ATOM 664 O O . ASN A 1 86 ? -5.990 15.788 13.345 1.00 69.25 86 ASN A O 1
ATOM 668 N N . GLU A 1 87 ? -4.953 13.859 12.856 1.00 68.94 87 GLU A N 1
ATOM 669 C CA . GLU A 1 87 ? -4.976 14.028 11.409 1.00 68.94 87 GLU A CA 1
ATOM 670 C C . GLU A 1 87 ? -5.943 13.049 10.753 1.00 68.94 87 GLU A C 1
ATOM 672 O O . GLU A 1 87 ? -6.164 11.915 11.212 1.00 68.94 87 GLU A O 1
ATOM 677 N N . GLU A 1 88 ? -6.495 13.484 9.621 1.00 74.69 88 GLU A N 1
ATOM 678 C CA . GLU A 1 88 ? -7.234 12.585 8.756 1.00 74.69 88 GLU A CA 1
ATOM 679 C C . GLU A 1 88 ? -6.324 11.414 8.353 1.00 74.69 88 GLU A C 1
ATOM 681 O O . GLU A 1 88 ? -5.193 11.628 7.898 1.00 74.69 88 GLU A O 1
ATOM 686 N N . PRO A 1 89 ? -6.802 10.162 8.492 1.00 75.06 89 PRO A N 1
ATOM 687 C CA . PRO A 1 89 ? -6.016 8.971 8.152 1.00 75.06 89 PRO A CA 1
ATOM 688 C C . PRO A 1 89 ? -5.650 8.918 6.656 1.00 75.06 89 PRO A C 1
ATOM 690 O O . PRO A 1 89 ? -4.810 8.123 6.230 1.00 75.06 89 PRO A O 1
ATOM 693 N N . GLU A 1 90 ? -6.285 9.770 5.852 1.00 79.56 90 GLU A N 1
ATOM 694 C CA . GLU A 1 90 ? -6.251 9.749 4.404 1.00 79.56 90 GLU A CA 1
ATOM 695 C C . GLU A 1 90 ? -5.013 10.416 3.824 1.00 79.56 90 GLU A C 1
ATOM 697 O O . GLU A 1 90 ? -4.609 11.526 4.174 1.00 79.56 90 GLU A O 1
ATOM 702 N N . ILE A 1 91 ? -4.407 9.724 2.868 1.00 82.75 91 ILE A N 1
ATOM 703 C CA . ILE A 1 91 ? -3.403 10.282 1.975 1.00 82.75 91 ILE A CA 1
ATOM 704 C C . ILE A 1 91 ? -4.175 10.904 0.815 1.00 82.75 91 ILE A C 1
ATOM 706 O O . ILE A 1 91 ? -4.986 10.217 0.196 1.00 82.75 91 ILE A O 1
ATOM 710 N N . SER A 1 92 ? -3.936 12.183 0.523 1.00 78.50 92 SER A N 1
ATOM 711 C CA . SER A 1 92 ? -4.626 12.883 -0.566 1.00 78.50 92 SER A CA 1
ATOM 712 C C . SER A 1 92 ? -4.478 12.125 -1.896 1.00 78.50 92 SER A C 1
ATOM 714 O O . SER A 1 92 ? -3.427 11.542 -2.174 1.00 78.50 92 SER A O 1
ATOM 716 N N . GLY A 1 93 ? -5.561 12.048 -2.672 1.00 81.50 93 GLY A N 1
ATOM 717 C CA . GLY A 1 93 ? -5.682 11.219 -3.877 1.00 81.50 93 GLY A CA 1
ATOM 718 C C . GLY A 1 93 ? -5.927 9.729 -3.596 1.00 81.50 93 GLY A C 1
ATOM 719 O O . GLY A 1 93 ? -6.902 9.159 -4.077 1.00 81.50 93 GLY A O 1
ATOM 720 N N . ILE A 1 94 ? -5.096 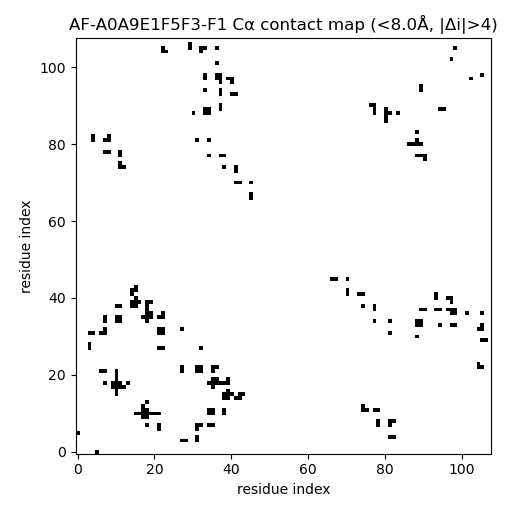9.082 -2.774 1.00 84.94 94 ILE A N 1
ATOM 721 C CA . ILE A 1 94 ? -5.226 7.639 -2.476 1.00 84.94 94 ILE A CA 1
ATOM 722 C C . ILE A 1 94 ? -6.458 7.357 -1.606 1.00 84.94 94 ILE A C 1
ATOM 724 O O . ILE A 1 94 ? -7.164 6.377 -1.833 1.00 84.94 94 ILE A O 1
ATOM 728 N N . GLY A 1 95 ? -6.725 8.215 -0.619 1.00 82.94 95 GLY A N 1
ATOM 729 C CA . GLY A 1 95 ? -7.888 8.134 0.266 1.00 82.94 95 GLY A CA 1
ATOM 730 C C . GLY A 1 95 ? -9.206 8.262 -0.491 1.00 82.94 95 GLY A C 1
ATOM 731 O O . GLY A 1 95 ? -10.137 7.504 -0.228 1.00 82.94 95 GLY A O 1
ATOM 732 N N . GLU A 1 96 ? -9.261 9.138 -1.495 1.00 86.75 96 GLU A N 1
ATOM 733 C CA . GLU A 1 96 ? -10.439 9.312 -2.352 1.00 86.75 96 GLU A CA 1
ATOM 734 C C . GLU A 1 96 ? -10.697 8.078 -3.221 1.00 86.75 96 GLU A C 1
ATOM 736 O O . GLU A 1 96 ? -11.826 7.585 -3.277 1.00 86.75 96 GLU A O 1
ATOM 741 N N . ILE A 1 97 ? -9.644 7.521 -3.833 1.00 87.38 97 ILE A N 1
ATOM 742 C CA . ILE A 1 97 ? -9.742 6.273 -4.604 1.00 87.38 97 ILE A CA 1
ATOM 743 C C . ILE A 1 97 ? -10.188 5.129 -3.687 1.00 87.38 97 ILE A C 1
ATOM 745 O O . ILE A 1 97 ? -11.124 4.402 -4.016 1.00 87.38 97 ILE A O 1
ATOM 749 N N . ALA A 1 98 ? -9.576 4.998 -2.509 1.00 87.38 98 ALA A N 1
ATOM 750 C CA . ALA A 1 98 ? -9.907 3.958 -1.543 1.00 87.38 98 ALA A CA 1
ATOM 751 C C . ALA A 1 98 ? -11.360 4.054 -1.063 1.00 87.38 98 ALA A C 1
ATOM 753 O O . ALA A 1 98 ? -12.069 3.048 -1.031 1.00 87.38 98 ALA A O 1
ATOM 754 N N . LYS A 1 99 ? -11.832 5.264 -0.744 1.00 87.00 99 LYS A N 1
ATOM 755 C CA . LYS A 1 99 ? -13.233 5.518 -0.396 1.00 87.00 99 LYS A CA 1
ATOM 756 C C . LYS A 1 99 ? -14.171 5.174 -1.540 1.00 87.00 99 LYS A C 1
ATOM 758 O O . LYS A 1 99 ? -15.207 4.577 -1.288 1.00 87.00 99 LYS A O 1
ATOM 763 N N . SER A 1 100 ? -13.822 5.527 -2.774 1.00 87.56 100 SER A N 1
ATOM 764 C CA . SER A 1 100 ? -14.635 5.210 -3.950 1.00 87.56 100 SER A CA 1
ATOM 765 C C . SER A 1 100 ? -14.761 3.695 -4.158 1.00 87.56 100 SER A C 1
ATOM 767 O O . SER A 1 100 ? -15.867 3.179 -4.321 1.00 87.56 100 SER A O 1
ATOM 769 N N . LEU A 1 101 ? -13.646 2.963 -4.057 1.00 87.12 101 LEU A N 1
ATOM 770 C CA . LEU A 1 101 ? -13.598 1.510 -4.255 1.00 87.12 101 LEU A CA 1
ATOM 771 C C . LEU A 1 101 ? -14.260 0.718 -3.118 1.00 87.12 101 LEU A C 1
ATOM 773 O O . LEU A 1 101 ? -14.919 -0.289 -3.373 1.00 87.12 101 LEU A O 1
ATOM 777 N N . PHE A 1 102 ? -14.100 1.166 -1.871 1.00 89.12 102 PHE A N 1
ATOM 778 C CA . PHE A 1 102 ? -14.509 0.419 -0.675 1.00 89.12 102 PHE A CA 1
ATOM 779 C C . PHE A 1 102 ? -15.599 1.117 0.148 1.00 89.12 102 PHE A C 1
ATOM 781 O O . PHE A 1 102 ? -15.771 0.825 1.334 1.00 89.12 102 PHE A O 1
ATOM 788 N N . LYS A 1 103 ? -16.365 2.029 -0.469 1.00 88.12 103 LYS A N 1
ATOM 789 C CA . LYS A 1 103 ? -17.404 2.832 0.200 1.00 88.12 103 LYS A CA 1
ATOM 790 C C . LYS A 1 103 ? -18.331 1.983 1.069 1.00 88.12 103 LYS A C 1
ATOM 792 O O . LYS A 1 103 ? -18.529 2.278 2.243 1.00 88.12 103 LYS A O 1
ATOM 797 N N . LYS A 1 104 ? -18.850 0.890 0.499 1.00 85.06 104 LYS A N 1
ATOM 798 C CA . LYS A 1 104 ? -19.798 -0.012 1.171 1.00 85.06 104 LYS A CA 1
ATOM 799 C C . LYS A 1 104 ? -19.202 -0.651 2.424 1.00 85.06 104 LYS A C 1
ATOM 801 O O . LYS A 1 104 ? -19.892 -0.768 3.423 1.00 85.06 104 LYS A O 1
ATOM 806 N N . GLN A 1 105 ? -17.939 -1.064 2.374 1.00 83.69 105 GLN A N 1
ATOM 807 C CA . GLN A 1 105 ? -17.264 -1.731 3.487 1.00 83.69 105 GLN A CA 1
ATOM 808 C C . GLN A 1 105 ? -16.903 -0.746 4.607 1.00 83.69 105 GLN A C 1
ATOM 810 O O . GLN A 1 105 ? -16.943 -1.117 5.779 1.00 83.69 105 GLN A O 1
ATOM 815 N N . ILE A 1 106 ? -16.566 0.498 4.246 1.00 83.50 106 ILE A N 1
ATOM 816 C CA . ILE A 1 106 ? -16.222 1.579 5.183 1.00 83.50 106 ILE A CA 1
ATOM 817 C C . ILE A 1 106 ? -17.460 2.107 5.924 1.00 83.50 106 ILE A C 1
ATOM 819 O O . ILE A 1 106 ? -17.343 2.498 7.083 1.00 83.50 106 ILE A O 1
ATOM 823 N N . GLU A 1 107 ? -18.615 2.164 5.256 1.00 79.81 107 GLU A N 1
ATOM 824 C CA . GLU A 1 107 ? -19.882 2.652 5.830 1.00 79.81 107 GLU A CA 1
ATOM 825 C C . GLU A 1 107 ? -20.657 1.585 6.624 1.00 79.81 107 GLU A C 1
ATOM 827 O O . GLU A 1 107 ? -21.549 1.938 7.395 1.00 79.81 107 GLU A O 1
ATOM 832 N N . GLN A 1 108 ? -20.319 0.304 6.441 1.00 65.25 108 GLN A N 1
ATOM 833 C CA . GLN A 1 108 ? -20.748 -0.806 7.307 1.00 65.25 108 GLN A CA 1
ATOM 834 C C . GLN A 1 108 ? -20.041 -0.784 8.663 1.00 65.25 108 GLN A C 1
ATOM 836 O O . GLN A 1 108 ? -20.416 -1.596 9.534 1.00 65.25 108 GLN A O 1
#

Mean predicted aligned error: 5.31 Å